Protein AF-A0A7S1M2R0-F1 (afdb_monomer_lite)

Sequence (124 aa):
MATLTALDTPEKWLIRDTDQVRSFFGSLGRSLISLFMAITGGESWTAYYQALDHLPAVYKPLFLLYMAFALFAVINIVTGIFVESALESNRDDKLVVAHDALDAKKSYLSEMRSIFIELDQDNT

Structure (mmCIF, N/CA/C/O backbone):
data_AF-A0A7S1M2R0-F1
#
_entry.id   AF-A0A7S1M2R0-F1
#
loop_
_atom_site.group_PDB
_atom_site.id
_atom_site.type_symbol
_atom_site.label_atom_id
_atom_site.label_alt_id
_atom_site.label_comp_id
_atom_site.label_asym_id
_atom_site.label_entity_id
_atom_site.label_seq_id
_atom_site.pdbx_PDB_ins_code
_atom_site.Cartn_x
_atom_site.Cartn_y
_atom_site.Cartn_z
_atom_site.occupancy
_atom_site.B_iso_or_equiv
_atom_site.auth_seq_id
_atom_site.auth_comp_id
_atom_site.auth_asym_id
_atom_site.auth_atom_id
_atom_site.pdbx_PDB_model_num
ATOM 1 N N . MET A 1 1 ? 17.329 -17.275 -11.257 1.00 47.06 1 MET A N 1
ATOM 2 C CA . MET A 1 1 ? 17.595 -17.970 -12.538 1.00 47.06 1 MET A CA 1
ATOM 3 C C . MET A 1 1 ? 16.830 -17.394 -13.731 1.00 47.06 1 MET A C 1
ATOM 5 O O . MET A 1 1 ? 17.389 -17.435 -14.808 1.00 47.06 1 MET A O 1
ATOM 9 N N . ALA A 1 2 ? 15.628 -16.814 -13.588 1.00 48.81 2 ALA A N 1
ATOM 10 C CA . ALA A 1 2 ? 14.911 -16.200 -14.724 1.00 48.81 2 ALA A CA 1
ATOM 11 C C . ALA A 1 2 ? 15.344 -14.753 -15.064 1.00 48.81 2 ALA A C 1
ATOM 13 O O . ALA A 1 2 ? 15.112 -14.284 -16.172 1.00 48.81 2 ALA A O 1
ATOM 14 N N . THR A 1 3 ? 15.977 -14.046 -14.121 1.00 52.03 3 THR A N 1
ATOM 15 C CA . THR A 1 3 ? 16.343 -12.625 -14.257 1.00 52.03 3 THR A CA 1
ATOM 16 C C . THR A 1 3 ? 17.600 -12.372 -15.078 1.00 52.03 3 THR A C 1
ATOM 18 O O . THR A 1 3 ? 17.688 -11.352 -15.750 1.00 52.03 3 THR A O 1
ATOM 21 N N . LEU A 1 4 ? 18.560 -13.297 -15.043 1.00 53.41 4 LEU A N 1
ATOM 22 C CA . LEU A 1 4 ? 19.845 -13.126 -15.721 1.00 53.41 4 LEU A CA 1
ATOM 23 C C . LEU A 1 4 ? 19.705 -13.329 -17.234 1.00 53.41 4 LEU A C 1
ATOM 25 O O . LEU A 1 4 ? 20.256 -12.575 -18.013 1.00 53.41 4 LEU A O 1
ATOM 29 N N . THR A 1 5 ? 18.861 -14.252 -17.692 1.00 58.88 5 THR A N 1
ATOM 30 C CA . THR A 1 5 ? 18.851 -14.655 -19.108 1.00 58.88 5 THR A CA 1
ATOM 31 C C . THR A 1 5 ? 18.199 -13.633 -20.054 1.00 58.88 5 THR A C 1
ATOM 33 O O . THR A 1 5 ? 18.566 -13.548 -21.230 1.00 58.88 5 THR A O 1
ATOM 36 N N . ALA A 1 6 ? 17.233 -12.843 -19.572 1.00 59.09 6 ALA A N 1
ATOM 37 C CA . ALA A 1 6 ? 16.453 -11.946 -20.430 1.00 59.09 6 ALA A CA 1
ATOM 38 C C . ALA A 1 6 ? 17.218 -10.672 -20.828 1.00 59.09 6 ALA A C 1
ATOM 40 O O . ALA A 1 6 ? 17.117 -10.241 -21.975 1.00 59.09 6 ALA A O 1
ATOM 41 N N . LEU A 1 7 ? 18.033 -10.118 -19.923 1.00 61.31 7 LEU A N 1
ATOM 42 C CA . LEU A 1 7 ? 18.740 -8.843 -20.105 1.00 61.31 7 LEU A CA 1
ATOM 43 C C . LEU A 1 7 ? 20.232 -8.916 -19.702 1.00 61.31 7 LEU A C 1
ATOM 45 O O . LEU A 1 7 ? 20.818 -7.924 -19.288 1.00 61.31 7 LEU A O 1
ATOM 49 N N . ASP A 1 8 ? 20.870 -10.083 -19.827 1.00 68.62 8 ASP A N 1
ATOM 50 C CA . ASP A 1 8 ? 22.272 -10.297 -19.399 1.00 68.62 8 ASP A CA 1
ATOM 51 C C . ASP A 1 8 ? 23.313 -9.473 -20.175 1.00 68.62 8 ASP A C 1
ATOM 53 O O . ASP A 1 8 ? 24.442 -9.279 -19.735 1.00 68.62 8 ASP A O 1
ATOM 57 N N . THR A 1 9 ? 22.958 -9.017 -21.376 1.00 68.75 9 THR A N 1
ATOM 58 C CA . THR A 1 9 ? 23.881 -8.328 -22.285 1.00 68.75 9 THR A CA 1
ATOM 59 C C . THR A 1 9 ? 23.577 -6.831 -22.298 1.00 68.75 9 THR A C 1
ATOM 61 O O . THR A 1 9 ? 22.411 -6.461 -22.458 1.00 68.75 9 THR A O 1
ATOM 64 N N . PRO A 1 10 ? 24.593 -5.952 -22.171 1.00 64.88 10 PRO A N 1
ATOM 65 C CA . PRO A 1 10 ? 24.409 -4.498 -22.182 1.00 64.88 10 PRO A CA 1
ATOM 66 C C . PRO A 1 10 ? 23.619 -3.988 -23.394 1.00 64.88 10 PRO A C 1
ATOM 68 O O . PRO A 1 10 ? 22.861 -3.034 -23.275 1.00 64.88 10 PRO A O 1
ATOM 71 N N . GLU A 1 11 ? 23.745 -4.659 -24.540 1.00 66.38 11 GLU A N 1
ATOM 72 C CA . GLU A 1 11 ? 23.052 -4.319 -25.786 1.00 66.38 11 GLU A CA 1
ATOM 73 C C . GLU A 1 11 ? 21.527 -4.457 -25.691 1.00 66.38 11 GLU A C 1
ATOM 75 O O . GLU A 1 11 ? 20.799 -3.647 -26.261 1.00 66.38 11 GLU A O 1
ATOM 80 N N . LYS A 1 12 ? 21.022 -5.422 -24.910 1.00 67.56 12 LYS A N 1
ATOM 81 C CA . LYS A 1 12 ? 19.574 -5.631 -24.747 1.00 67.56 12 LYS A CA 1
ATOM 82 C C . LYS A 1 12 ? 18.894 -4.512 -23.958 1.00 67.56 12 LYS A C 1
ATOM 84 O O . LYS A 1 12 ? 17.706 -4.288 -24.147 1.00 67.56 12 LYS A O 1
ATOM 89 N N . TRP A 1 13 ? 19.647 -3.787 -23.127 1.00 66.06 13 TRP A N 1
ATOM 90 C CA . TRP A 1 13 ? 19.179 -2.600 -22.395 1.00 66.06 13 TRP A CA 1
ATOM 91 C C . TRP A 1 13 ? 19.161 -1.319 -23.237 1.00 66.06 13 TRP A C 1
ATOM 93 O O . TRP A 1 13 ? 18.742 -0.269 -22.746 1.00 66.06 13 TRP A O 1
ATOM 103 N N . LEU A 1 14 ? 19.699 -1.370 -24.459 1.00 66.81 14 LEU A N 1
ATOM 104 C CA . LEU A 1 14 ? 19.800 -0.227 -25.371 1.00 66.81 14 LEU A CA 1
ATOM 105 C C . LEU A 1 14 ? 18.732 -0.267 -26.475 1.00 66.81 14 LEU A C 1
ATOM 107 O O . LEU A 1 14 ? 18.697 0.613 -27.332 1.00 66.81 14 LEU A O 1
ATOM 111 N N . ILE A 1 15 ? 17.860 -1.278 -26.460 1.00 69.44 15 ILE A N 1
ATOM 112 C CA . ILE A 1 15 ? 16.727 -1.394 -27.378 1.00 69.44 15 ILE A CA 1
ATOM 113 C C . ILE A 1 15 ? 15.620 -0.457 -26.878 1.00 69.44 15 ILE A C 1
ATOM 115 O O . ILE A 1 15 ? 15.268 -0.521 -25.697 1.00 69.44 15 ILE A O 1
ATOM 119 N N . ARG A 1 16 ? 15.044 0.365 -27.776 1.00 67.56 16 ARG A N 1
ATOM 120 C CA . ARG A 1 16 ? 13.967 1.340 -27.467 1.00 67.56 16 ARG A CA 1
ATOM 121 C C . ARG A 1 16 ? 12.814 0.729 -26.664 1.00 67.56 16 ARG A C 1
ATOM 123 O O . ARG A 1 16 ? 12.230 1.380 -25.807 1.00 67.56 16 ARG A O 1
ATOM 130 N N . ASP A 1 17 ? 12.533 -0.545 -26.902 1.00 71.25 17 ASP A N 1
ATOM 131 C CA . ASP A 1 17 ? 11.470 -1.303 -26.243 1.00 71.25 17 ASP A CA 1
ATOM 132 C C . ASP A 1 17 ? 11.696 -1.469 -24.722 1.00 71.25 17 ASP A C 1
ATOM 134 O O . ASP A 1 17 ? 10.750 -1.610 -23.950 1.00 71.25 17 ASP A O 1
ATOM 138 N N . THR A 1 18 ? 12.944 -1.376 -24.247 1.00 77.38 18 THR A N 1
ATOM 139 C CA . THR A 1 18 ? 13.305 -1.517 -22.821 1.00 77.38 18 THR A CA 1
ATOM 140 C C . THR A 1 18 ? 13.504 -0.188 -22.086 1.00 77.38 18 THR A C 1
ATOM 142 O O . THR A 1 18 ? 13.769 -0.191 -20.879 1.00 77.38 18 THR A O 1
ATOM 145 N N . ASP A 1 19 ? 13.330 0.952 -22.764 1.00 85.31 19 ASP A N 1
ATOM 146 C CA . ASP A 1 19 ? 13.586 2.281 -22.188 1.00 85.31 19 ASP A CA 1
ATOM 147 C C . ASP A 1 19 ? 12.741 2.538 -20.931 1.00 85.31 19 ASP A C 1
ATOM 149 O O . ASP A 1 19 ? 13.240 3.054 -19.927 1.00 85.31 19 ASP A O 1
ATOM 153 N N . GLN A 1 20 ? 11.477 2.106 -20.937 1.00 89.25 20 GLN A N 1
ATOM 154 C CA . GLN A 1 20 ? 10.590 2.240 -19.778 1.00 89.25 20 GLN A CA 1
ATOM 155 C C . GLN A 1 20 ? 11.023 1.347 -18.610 1.00 89.25 20 GLN A C 1
ATOM 157 O O . GLN A 1 20 ? 11.066 1.808 -17.468 1.00 89.25 20 GLN A O 1
ATOM 162 N N . VAL A 1 21 ? 11.423 0.098 -18.883 1.00 90.94 21 VAL A N 1
ATOM 163 C CA . VAL A 1 21 ? 11.967 -0.808 -17.855 1.00 90.94 21 VAL A CA 1
ATOM 164 C C . VAL A 1 21 ? 13.194 -0.182 -17.211 1.00 90.94 21 VAL A C 1
ATOM 166 O O . VAL A 1 21 ? 13.331 -0.196 -15.993 1.00 90.94 21 VAL A O 1
ATOM 169 N N . ARG A 1 22 ? 14.081 0.417 -18.005 1.00 88.62 22 ARG A N 1
ATOM 170 C CA . ARG A 1 22 ? 15.282 1.079 -17.494 1.00 88.62 22 ARG A CA 1
ATOM 171 C C . ARG A 1 22 ? 14.959 2.353 -16.710 1.00 88.62 22 ARG A C 1
ATOM 173 O O . ARG A 1 22 ? 15.615 2.633 -15.702 1.00 88.62 22 ARG A O 1
ATOM 180 N N . SER A 1 23 ? 13.962 3.116 -17.149 1.00 91.12 23 SER A N 1
ATOM 181 C CA . SER A 1 23 ? 13.505 4.318 -16.450 1.00 91.12 23 SER A CA 1
ATOM 182 C C . SER A 1 23 ? 13.008 3.979 -15.044 1.00 91.12 23 SER A C 1
ATOM 184 O O . SER A 1 23 ? 13.507 4.543 -14.069 1.00 91.12 23 SER A O 1
ATOM 186 N N . PHE A 1 24 ? 12.118 2.990 -14.935 1.00 93.56 24 PHE A N 1
ATOM 187 C CA . PHE A 1 24 ? 11.450 2.643 -13.680 1.00 93.56 24 PHE A CA 1
ATOM 188 C C . PHE A 1 24 ? 12.224 1.639 -12.813 1.00 93.56 24 PHE A C 1
ATOM 190 O O . PHE A 1 24 ? 12.213 1.748 -11.588 1.00 93.56 24 PHE A O 1
ATOM 197 N N . PHE A 1 25 ? 12.930 0.689 -13.430 1.00 92.62 25 PHE A N 1
ATOM 198 C CA . PHE A 1 25 ? 13.545 -0.468 -12.763 1.00 92.62 25 PHE A CA 1
ATOM 199 C C . PHE A 1 25 ? 15.046 -0.645 -13.056 1.00 92.62 25 PHE A C 1
ATOM 201 O O . PHE A 1 25 ? 15.641 -1.653 -12.676 1.00 92.62 25 PHE A O 1
ATOM 208 N N . GLY A 1 26 ? 15.693 0.321 -13.719 1.00 89.81 26 GLY A N 1
ATOM 209 C CA . GLY A 1 26 ? 17.103 0.220 -14.127 1.00 89.81 26 GLY A CA 1
ATOM 210 C C . GLY A 1 26 ? 18.124 0.261 -12.983 1.00 89.81 26 GLY A C 1
ATOM 211 O O . GLY A 1 26 ? 19.310 0.041 -13.211 1.00 89.81 26 GLY A O 1
ATOM 212 N N . SER A 1 27 ? 17.694 0.553 -11.754 1.00 91.00 27 SER A N 1
ATOM 213 C CA . SER A 1 27 ? 18.513 0.426 -10.547 1.00 91.00 27 SER A CA 1
ATOM 214 C C . SER A 1 27 ? 17.639 0.055 -9.354 1.00 91.00 27 SER A C 1
ATOM 216 O O . SER A 1 27 ? 16.444 0.342 -9.348 1.00 91.00 27 SER A O 1
ATOM 218 N N . LEU A 1 28 ? 18.237 -0.531 -8.313 1.00 92.19 28 LEU A N 1
ATOM 219 C CA . LEU A 1 28 ? 17.503 -0.922 -7.105 1.00 92.19 28 LEU A CA 1
ATOM 220 C C . LEU A 1 28 ? 16.737 0.258 -6.484 1.00 92.19 28 LEU A C 1
ATOM 222 O O . LEU A 1 28 ? 15.566 0.120 -6.150 1.00 92.19 28 LEU A O 1
ATOM 226 N N . GLY A 1 29 ? 17.378 1.426 -6.378 1.00 94.62 29 GLY A N 1
ATOM 227 C CA . GLY A 1 29 ? 16.741 2.626 -5.834 1.00 94.62 29 GLY A CA 1
ATOM 228 C C . GLY A 1 29 ? 15.548 3.090 -6.670 1.00 94.62 29 GLY A C 1
ATOM 229 O O . GLY A 1 29 ? 14.500 3.398 -6.115 1.00 94.62 29 GLY A O 1
ATOM 230 N N . ARG A 1 30 ? 15.667 3.070 -8.005 1.00 94.31 30 ARG A N 1
ATOM 231 C CA . ARG A 1 30 ? 14.546 3.408 -8.896 1.00 94.31 30 ARG A CA 1
ATOM 232 C C . ARG A 1 30 ? 13.408 2.407 -8.768 1.00 94.31 30 ARG A C 1
ATOM 234 O O . ARG A 1 30 ? 12.266 2.829 -8.647 1.00 94.31 30 ARG A O 1
ATOM 241 N N . SER A 1 31 ? 13.717 1.113 -8.695 1.00 94.94 31 SER A N 1
ATOM 242 C CA . SER A 1 31 ? 12.710 0.072 -8.484 1.00 94.94 31 SER A CA 1
ATOM 243 C C . SER A 1 31 ? 11.941 0.291 -7.183 1.00 94.94 31 SER A C 1
ATOM 245 O O . SER A 1 31 ? 10.717 0.228 -7.188 1.00 94.94 31 SER A O 1
ATOM 247 N N . LEU A 1 32 ? 12.633 0.597 -6.080 1.00 96.12 32 LEU A N 1
ATOM 248 C CA . LEU A 1 32 ? 11.989 0.872 -4.791 1.00 96.12 32 LEU A CA 1
ATOM 249 C C . LEU A 1 32 ? 11.056 2.089 -4.860 1.00 96.12 32 LEU A C 1
ATOM 251 O O . LEU A 1 32 ? 9.928 2.012 -4.378 1.00 96.12 32 LEU A O 1
ATOM 255 N N . ILE A 1 33 ? 11.497 3.182 -5.490 1.00 96.44 33 ILE A N 1
ATOM 256 C CA . ILE A 1 33 ? 10.675 4.389 -5.664 1.00 96.44 33 ILE A CA 1
ATOM 257 C C . ILE A 1 33 ? 9.467 4.081 -6.561 1.00 96.44 33 ILE A C 1
ATOM 259 O O . ILE A 1 33 ? 8.352 4.430 -6.194 1.00 96.44 33 ILE A O 1
ATOM 263 N N . SER A 1 34 ? 9.648 3.389 -7.688 1.00 96.12 34 SER A N 1
ATOM 264 C CA . SER A 1 34 ? 8.553 3.028 -8.604 1.00 96.12 34 SER A CA 1
ATOM 265 C C . SER A 1 34 ? 7.500 2.150 -7.925 1.00 96.12 34 SER A C 1
ATOM 267 O O . SER A 1 34 ? 6.306 2.406 -8.045 1.00 96.12 34 SER A O 1
ATOM 269 N N . LEU A 1 35 ? 7.929 1.151 -7.148 1.00 95.69 35 LEU A N 1
ATOM 270 C CA . LEU A 1 35 ? 7.026 0.295 -6.376 1.00 95.69 35 LEU A CA 1
ATOM 271 C C . LEU A 1 35 ? 6.270 1.084 -5.293 1.00 95.69 35 LEU A C 1
ATOM 273 O O . LEU A 1 35 ? 5.070 0.887 -5.110 1.00 95.69 35 LEU A O 1
ATOM 277 N N . PHE A 1 36 ? 6.942 2.025 -4.624 1.00 95.38 36 PHE A N 1
ATOM 278 C CA . PHE A 1 36 ? 6.302 2.925 -3.665 1.00 95.38 36 PHE A CA 1
ATOM 279 C C . PHE A 1 36 ? 5.284 3.863 -4.337 1.00 95.38 36 PHE A C 1
ATOM 281 O O . PHE A 1 36 ? 4.164 4.018 -3.843 1.00 95.38 36 PHE A O 1
ATOM 288 N N . MET A 1 37 ? 5.635 4.455 -5.483 1.00 95.81 37 MET A N 1
ATOM 289 C CA . MET A 1 37 ? 4.745 5.320 -6.269 1.00 95.81 37 MET A CA 1
ATOM 290 C C . MET A 1 37 ? 3.517 4.562 -6.776 1.00 95.81 37 MET A C 1
ATOM 292 O O . MET A 1 37 ? 2.419 5.117 -6.758 1.00 95.81 37 MET A O 1
ATOM 296 N N . ALA A 1 38 ? 3.678 3.289 -7.151 1.00 95.50 38 ALA A N 1
ATOM 297 C CA . ALA A 1 38 ? 2.585 2.436 -7.610 1.00 95.50 38 ALA A CA 1
ATOM 298 C C . ALA A 1 38 ? 1.482 2.251 -6.553 1.00 95.50 38 ALA A C 1
ATOM 300 O O . ALA A 1 38 ? 0.307 2.195 -6.908 1.00 95.50 38 ALA A O 1
ATOM 301 N N . ILE A 1 39 ? 1.846 2.174 -5.267 1.00 93.94 39 ILE A N 1
ATOM 302 C CA . ILE A 1 39 ? 0.890 2.000 -4.159 1.00 93.94 39 ILE A CA 1
ATOM 303 C C . ILE A 1 39 ? 0.335 3.342 -3.683 1.00 93.94 39 ILE A C 1
ATOM 305 O O . ILE A 1 39 ? -0.850 3.452 -3.381 1.00 93.94 39 ILE A O 1
ATOM 309 N N . THR A 1 40 ? 1.187 4.364 -3.600 1.00 93.50 40 THR A N 1
ATOM 310 C CA . THR A 1 40 ? 0.805 5.684 -3.072 1.00 93.50 40 THR A CA 1
ATOM 311 C C . THR A 1 40 ? 0.052 6.557 -4.076 1.00 93.50 40 THR A C 1
ATOM 313 O O . THR A 1 40 ? -0.462 7.607 -3.699 1.00 93.50 40 THR A O 1
ATOM 316 N N . GLY A 1 41 ? -0.050 6.126 -5.338 1.00 87.69 41 GLY A N 1
ATOM 317 C CA . GLY A 1 41 ? -0.761 6.851 -6.391 1.00 87.69 41 GLY A CA 1
ATOM 318 C C . GLY A 1 41 ? 0.043 8.002 -7.000 1.00 87.69 41 GLY A C 1
ATOM 319 O O . GLY A 1 41 ? -0.551 8.933 -7.535 1.00 87.69 41 GLY A O 1
ATOM 320 N N . GLY A 1 42 ? 1.378 7.955 -6.916 1.00 92.19 42 GLY A N 1
ATOM 321 C CA . GLY A 1 42 ? 2.251 8.968 -7.522 1.00 92.19 42 GLY A CA 1
ATOM 322 C C . GLY A 1 42 ? 2.197 8.959 -9.054 1.00 92.19 42 GLY A C 1
ATOM 323 O O . GLY A 1 42 ? 2.097 10.009 -9.682 1.00 92.19 42 GLY A O 1
ATOM 324 N N . GLU A 1 43 ? 2.199 7.769 -9.652 1.00 91.62 43 GLU A N 1
ATOM 325 C CA . GLU A 1 43 ? 1.988 7.542 -11.085 1.00 91.62 43 GLU A CA 1
ATOM 326 C C . GLU A 1 43 ? 1.025 6.362 -11.260 1.00 91.62 43 GLU A C 1
ATOM 328 O O . GLU A 1 43 ? 0.851 5.549 -10.347 1.00 91.62 43 GLU A O 1
ATOM 333 N N . SER A 1 44 ? 0.407 6.236 -12.437 1.00 93.50 44 SER A N 1
ATOM 334 C CA . SER A 1 44 ? -0.459 5.091 -12.711 1.00 93.50 44 SER A CA 1
ATOM 335 C C . SER A 1 44 ? 0.328 3.786 -12.608 1.00 93.50 44 SER A C 1
ATOM 337 O O . SER A 1 44 ? 1.267 3.554 -13.370 1.00 93.50 44 SER A O 1
ATOM 339 N N . TRP A 1 45 ? -0.115 2.878 -11.735 1.00 94.38 45 TRP A N 1
ATOM 340 C CA . TRP A 1 45 ? 0.467 1.539 -11.611 1.00 94.38 45 TRP A CA 1
ATOM 341 C C . TRP A 1 45 ? 0.467 0.768 -12.942 1.00 94.38 45 TRP A C 1
ATOM 343 O O . TRP A 1 45 ? 1.306 -0.110 -13.155 1.00 94.38 45 TRP A O 1
ATOM 353 N N . THR A 1 46 ? -0.440 1.117 -13.863 1.00 94.88 46 THR A N 1
ATOM 354 C CA . THR A 1 46 ? -0.499 0.538 -15.209 1.00 94.88 46 THR A CA 1
ATOM 355 C C . THR A 1 46 ? 0.731 0.877 -16.045 1.00 94.88 46 THR A C 1
ATOM 357 O O . THR A 1 46 ? 1.127 0.050 -16.858 1.00 94.88 46 THR A O 1
ATOM 360 N N . ALA A 1 47 ? 1.354 2.044 -15.844 1.00 94.19 47 ALA A N 1
ATOM 361 C CA . ALA A 1 47 ? 2.571 2.437 -16.555 1.00 94.19 47 ALA A CA 1
ATOM 362 C C . ALA A 1 47 ? 3.736 1.512 -16.178 1.00 94.19 47 ALA A C 1
ATOM 364 O O . ALA A 1 47 ? 4.426 0.983 -17.048 1.00 94.19 47 ALA A O 1
ATOM 365 N N . TYR A 1 48 ? 3.885 1.217 -14.883 1.00 94.75 48 TYR A N 1
ATOM 366 C CA . TYR A 1 48 ? 4.859 0.236 -14.402 1.00 94.75 48 TYR A CA 1
ATOM 367 C C . TYR A 1 48 ? 4.551 -1.170 -14.912 1.00 94.75 48 TYR A C 1
ATOM 369 O O . TYR A 1 48 ? 5.461 -1.876 -15.329 1.00 94.75 48 TYR A O 1
ATOM 377 N N . TYR A 1 49 ? 3.277 -1.570 -14.919 1.00 95.19 49 TYR A N 1
ATOM 378 C CA . TYR A 1 49 ? 2.856 -2.881 -15.413 1.00 95.19 49 TYR A CA 1
ATOM 379 C C . TYR A 1 49 ? 3.133 -3.071 -16.914 1.00 95.19 49 TYR A C 1
ATOM 381 O O . TYR A 1 49 ? 3.621 -4.128 -17.312 1.00 95.19 49 TYR A O 1
ATOM 389 N N . GLN A 1 50 ? 2.849 -2.053 -17.732 1.00 93.69 50 GLN A N 1
ATOM 390 C CA . GLN A 1 50 ? 3.102 -2.048 -19.179 1.00 93.69 50 GLN A CA 1
ATOM 391 C C . GLN A 1 50 ? 4.595 -2.001 -19.501 1.00 93.69 50 GLN A C 1
ATOM 393 O O . GLN A 1 50 ? 5.036 -2.654 -20.443 1.00 93.69 50 GLN A O 1
ATOM 398 N N . ALA A 1 51 ? 5.402 -1.313 -18.687 1.00 92.44 51 ALA A N 1
ATOM 399 C CA . ALA A 1 51 ? 6.850 -1.332 -18.859 1.00 92.44 51 ALA A CA 1
ATOM 400 C C . ALA A 1 51 ? 7.403 -2.771 -18.831 1.00 92.44 51 ALA A C 1
ATOM 402 O O . ALA A 1 51 ? 8.348 -3.078 -19.549 1.00 92.44 51 ALA A O 1
ATOM 403 N N . LEU A 1 52 ? 6.785 -3.682 -18.069 1.00 91.94 52 LEU A N 1
ATOM 404 C CA . LEU A 1 52 ? 7.194 -5.089 -17.974 1.00 91.94 52 LEU A CA 1
ATOM 405 C C . LEU A 1 52 ?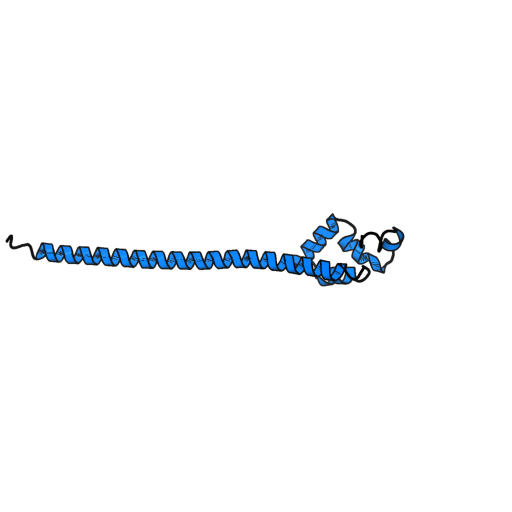 6.819 -5.942 -19.206 1.00 91.94 52 LEU A C 1
ATOM 407 O O . LEU A 1 52 ? 7.142 -7.128 -19.210 1.00 91.94 52 LEU A O 1
ATOM 411 N N . ASP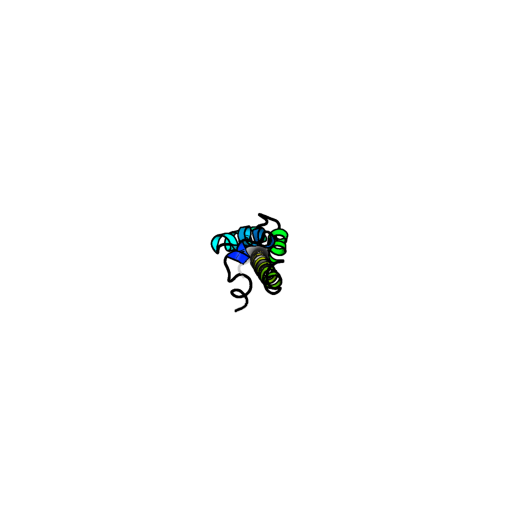 A 1 53 ? 6.160 -5.396 -20.236 1.00 89.25 53 ASP A N 1
ATOM 412 C CA . ASP A 1 53 ? 5.731 -6.133 -21.443 1.00 89.25 53 ASP A CA 1
ATOM 413 C C . ASP A 1 53 ? 6.885 -6.850 -22.158 1.00 89.25 53 ASP A C 1
ATOM 415 O O . ASP A 1 53 ? 6.701 -7.945 -22.688 1.00 89.25 53 ASP A O 1
ATOM 419 N N . HIS A 1 54 ? 8.081 -6.262 -22.123 1.00 83.19 54 HIS A N 1
ATOM 420 C CA . HIS A 1 54 ? 9.282 -6.787 -22.780 1.00 83.19 54 HIS A CA 1
ATOM 421 C C . HIS A 1 54 ? 10.096 -7.743 -21.896 1.00 83.19 54 HIS A C 1
ATOM 423 O O . HIS A 1 54 ? 11.147 -8.238 -22.307 1.00 83.19 54 HIS A O 1
ATOM 429 N N . LEU A 1 55 ? 9.631 -8.006 -20.672 1.00 85.75 55 LEU A N 1
ATOM 430 C CA . LEU A 1 55 ? 10.235 -8.974 -19.765 1.00 85.75 55 LEU A CA 1
ATOM 431 C C . LEU A 1 55 ? 9.522 -10.331 -19.849 1.00 85.75 55 LEU A C 1
ATOM 433 O O . LEU A 1 55 ? 8.381 -10.423 -20.302 1.00 85.75 55 LEU A O 1
ATOM 437 N N . PRO A 1 56 ? 10.162 -11.413 -19.369 1.00 88.19 56 PRO A N 1
ATOM 438 C CA . PRO A 1 56 ? 9.503 -12.703 -19.221 1.00 88.19 56 PRO A CA 1
ATOM 439 C C . PRO A 1 56 ? 8.147 -12.599 -18.505 1.00 88.19 56 PRO A C 1
ATOM 441 O O . PRO A 1 56 ? 7.978 -11.842 -17.550 1.00 88.19 56 PRO A O 1
ATOM 444 N N . ALA A 1 57 ? 7.184 -13.432 -18.898 1.00 88.06 57 ALA A N 1
ATOM 445 C CA . ALA A 1 57 ? 5.804 -13.347 -18.410 1.00 88.06 57 ALA A CA 1
ATOM 446 C C . ALA A 1 57 ? 5.639 -13.462 -16.878 1.00 88.06 57 ALA A C 1
ATOM 448 O O . ALA A 1 57 ? 4.583 -13.123 -16.360 1.00 88.06 57 ALA A O 1
ATOM 449 N N . VAL A 1 58 ? 6.666 -13.908 -16.143 1.00 90.50 58 VAL A N 1
ATOM 450 C CA . VAL A 1 58 ? 6.675 -14.023 -14.673 1.00 90.50 58 VAL A CA 1
ATOM 451 C C . VAL A 1 58 ? 6.674 -12.672 -13.943 1.00 90.50 58 VAL A C 1
ATOM 453 O O . VAL A 1 58 ? 6.217 -12.592 -12.804 1.00 90.50 58 VAL A O 1
ATOM 456 N N . TYR A 1 59 ? 7.153 -11.594 -14.569 1.00 90.81 59 TYR A N 1
ATOM 457 C CA . TYR A 1 59 ? 7.319 -10.305 -13.884 1.00 90.81 59 TYR A CA 1
ATOM 458 C C . TYR A 1 59 ? 5.999 -9.576 -13.635 1.00 90.81 59 TYR A C 1
ATOM 460 O O . TYR A 1 59 ? 5.810 -8.992 -12.571 1.00 90.81 59 TYR A O 1
ATOM 468 N N . LYS A 1 60 ? 5.059 -9.660 -14.578 1.00 93.88 60 LYS A N 1
ATOM 469 C CA . LYS A 1 60 ? 3.708 -9.101 -14.440 1.00 93.88 60 LYS A CA 1
ATOM 470 C C . LYS A 1 60 ? 2.928 -9.676 -13.248 1.00 93.88 60 LYS A C 1
ATOM 472 O O . LYS A 1 60 ? 2.493 -8.887 -12.410 1.00 93.88 60 LYS A O 1
ATOM 477 N N . PRO A 1 61 ? 2.761 -11.006 -13.102 1.00 96.31 61 PRO A N 1
ATOM 478 C CA . PRO A 1 61 ? 2.075 -11.569 -11.945 1.00 96.31 61 PRO A CA 1
ATOM 479 C C . PRO A 1 61 ? 2.843 -11.321 -10.643 1.00 96.31 61 PRO A C 1
ATOM 481 O O . PRO A 1 61 ? 2.209 -11.102 -9.617 1.00 96.31 61 PRO A O 1
ATOM 484 N N . LEU A 1 62 ? 4.181 -11.279 -10.666 1.00 95.69 62 LEU A N 1
ATOM 485 C CA . LEU A 1 62 ? 4.975 -10.927 -9.485 1.00 95.69 62 LEU A CA 1
ATOM 486 C C . LEU A 1 62 ? 4.707 -9.485 -9.018 1.00 95.69 62 LEU A C 1
ATOM 488 O O . LEU A 1 62 ? 4.520 -9.251 -7.825 1.00 95.69 62 LEU A O 1
ATOM 492 N N . PHE A 1 63 ? 4.643 -8.531 -9.949 1.00 95.88 63 PHE A N 1
ATOM 493 C CA . PHE A 1 63 ? 4.292 -7.140 -9.655 1.00 95.88 63 PHE A CA 1
ATOM 494 C C . PHE A 1 63 ? 2.866 -7.018 -9.097 1.00 95.88 63 PHE A C 1
ATOM 496 O O . PHE A 1 63 ? 2.647 -6.328 -8.103 1.00 95.88 63 PHE A O 1
ATOM 503 N N . LEU A 1 64 ? 1.897 -7.733 -9.680 1.00 96.50 64 LEU A N 1
ATOM 504 C CA . LEU A 1 64 ? 0.522 -7.750 -9.170 1.00 96.50 64 LEU A CA 1
ATOM 505 C C . LEU A 1 64 ? 0.422 -8.387 -7.778 1.00 96.50 64 LEU A C 1
ATOM 507 O O . LEU A 1 64 ? -0.325 -7.891 -6.939 1.00 96.50 64 LEU A O 1
ATOM 511 N N . LEU A 1 65 ? 1.190 -9.447 -7.508 1.00 97.25 65 LEU A N 1
ATOM 512 C CA . LEU A 1 65 ? 1.252 -10.070 -6.185 1.00 97.25 65 LEU A CA 1
ATOM 513 C C . LEU A 1 65 ? 1.800 -9.094 -5.138 1.00 97.25 65 LEU A C 1
ATOM 515 O O . LEU A 1 65 ? 1.240 -8.997 -4.047 1.00 97.25 65 LEU A O 1
ATOM 519 N N . TYR A 1 66 ? 2.853 -8.346 -5.480 1.00 95.62 66 TYR A N 1
ATOM 520 C CA . TYR A 1 66 ? 3.372 -7.271 -4.634 1.00 95.62 66 TYR A CA 1
ATOM 521 C C . TYR A 1 66 ? 2.294 -6.219 -4.333 1.00 95.62 66 TYR A C 1
ATOM 523 O O . TYR A 1 66 ? 2.062 -5.903 -3.167 1.00 95.62 66 TYR A O 1
ATOM 531 N N . MET A 1 67 ? 1.601 -5.730 -5.368 1.00 95.75 67 MET A N 1
ATOM 532 C CA . MET A 1 67 ? 0.526 -4.743 -5.227 1.00 95.75 67 MET A CA 1
ATOM 533 C C . MET A 1 67 ? -0.602 -5.256 -4.327 1.00 95.75 67 MET A C 1
ATOM 535 O O . MET A 1 67 ? -1.007 -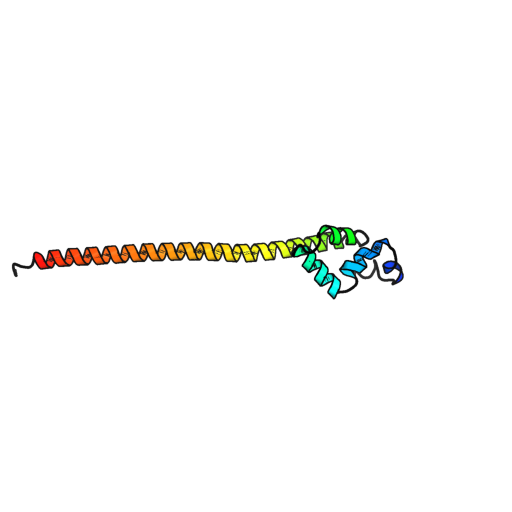4.565 -3.396 1.00 95.75 67 MET A O 1
ATOM 539 N N . ALA A 1 68 ? -1.082 -6.478 -4.567 1.00 96.12 68 ALA A N 1
ATOM 540 C CA . ALA A 1 68 ? -2.140 -7.091 -3.771 1.00 96.12 68 ALA A CA 1
ATOM 541 C C . ALA A 1 68 ? -1.721 -7.239 -2.304 1.00 96.12 68 ALA A C 1
ATOM 543 O O . ALA A 1 68 ? -2.460 -6.828 -1.412 1.00 96.12 68 ALA A O 1
ATOM 544 N N . PHE A 1 69 ? -0.521 -7.766 -2.047 1.00 96.44 69 PHE A N 1
ATOM 545 C CA . PHE A 1 69 ? -0.003 -7.916 -0.689 1.00 96.44 69 PHE A CA 1
ATOM 546 C C . PHE A 1 69 ? 0.104 -6.570 0.035 1.00 96.44 69 PHE A C 1
ATOM 548 O O . PHE A 1 69 ? -0.351 -6.453 1.170 1.00 96.44 69 PHE A O 1
ATOM 555 N N . ALA A 1 70 ? 0.656 -5.545 -0.619 1.00 95.06 70 ALA A N 1
ATOM 556 C CA . ALA A 1 70 ? 0.807 -4.228 -0.016 1.00 95.06 70 ALA A CA 1
ATOM 557 C C . ALA A 1 70 ? -0.545 -3.554 0.267 1.00 95.06 70 ALA A C 1
ATOM 559 O O . ALA A 1 70 ? -0.747 -3.025 1.360 1.00 95.06 70 ALA A O 1
ATOM 560 N N . LEU A 1 71 ? -1.491 -3.618 -0.675 1.00 94.25 71 LEU A N 1
ATOM 561 C CA . LEU A 1 71 ? -2.836 -3.069 -0.489 1.00 94.25 71 LEU A CA 1
ATOM 562 C C . LEU A 1 71 ? -3.592 -3.797 0.627 1.00 94.25 71 LEU A C 1
ATOM 564 O O . LEU A 1 71 ? -4.172 -3.142 1.490 1.00 94.25 71 LEU A O 1
ATOM 568 N N . PHE A 1 72 ? -3.541 -5.132 0.668 1.00 95.69 72 PHE A N 1
ATOM 569 C CA . PHE A 1 72 ? -4.148 -5.896 1.759 1.00 95.69 72 PHE A CA 1
ATOM 570 C C . PHE A 1 72 ? -3.485 -5.611 3.103 1.00 95.69 72 PHE A C 1
ATOM 572 O O . PHE A 1 72 ? -4.189 -5.505 4.101 1.00 95.69 72 PHE A O 1
ATOM 579 N N . ALA A 1 73 ? -2.163 -5.439 3.153 1.00 95.69 73 ALA A N 1
ATOM 580 C CA . ALA A 1 73 ? -1.474 -5.064 4.383 1.00 95.69 73 ALA A CA 1
ATOM 581 C C . ALA A 1 73 ? -1.960 -3.703 4.906 1.00 95.69 73 ALA A C 1
ATOM 583 O O . ALA A 1 73 ? -2.304 -3.594 6.081 1.00 95.69 73 ALA A O 1
ATOM 584 N N . VAL A 1 74 ? -2.057 -2.692 4.035 1.00 94.50 74 VAL A N 1
ATOM 585 C CA . VAL A 1 74 ? -2.576 -1.364 4.405 1.00 94.50 74 VAL A CA 1
ATOM 586 C C . VAL A 1 74 ? -4.026 -1.456 4.875 1.00 94.50 74 VAL A C 1
ATOM 588 O O . VAL A 1 74 ? -4.347 -0.940 5.944 1.00 94.50 74 VAL A O 1
ATOM 591 N N . ILE A 1 75 ? -4.890 -2.146 4.125 1.00 95.06 75 ILE A N 1
ATOM 592 C CA . ILE A 1 75 ? -6.298 -2.329 4.500 1.00 95.06 75 ILE A CA 1
ATOM 593 C C . ILE A 1 75 ? -6.400 -3.040 5.849 1.00 95.06 75 ILE A C 1
ATOM 595 O O . ILE A 1 75 ? -7.127 -2.568 6.710 1.00 95.06 75 ILE A O 1
ATOM 599 N N . ASN A 1 76 ? -5.638 -4.109 6.079 1.00 94.56 76 ASN A N 1
ATOM 600 C CA . ASN A 1 76 ? -5.666 -4.845 7.343 1.00 94.56 76 ASN A CA 1
ATOM 601 C C . ASN A 1 76 ? -5.225 -3.979 8.530 1.00 94.56 76 ASN A C 1
ATOM 603 O O . ASN A 1 76 ? -5.840 -4.063 9.591 1.00 94.56 76 ASN A O 1
ATOM 607 N N . ILE A 1 77 ? -4.203 -3.131 8.361 1.00 95.75 77 ILE A N 1
ATOM 608 C CA . ILE A 1 77 ? -3.775 -2.175 9.396 1.00 95.75 77 ILE A CA 1
ATOM 609 C C . ILE A 1 77 ? -4.906 -1.189 9.699 1.00 95.75 77 ILE A C 1
ATOM 611 O O . ILE A 1 77 ? -5.270 -0.994 10.857 1.00 95.75 77 ILE A O 1
ATOM 615 N N . VAL A 1 78 ? -5.491 -0.599 8.658 1.00 96.00 78 VAL A N 1
ATOM 616 C CA . VAL A 1 78 ? -6.574 0.379 8.789 1.00 96.00 78 VAL A CA 1
ATOM 617 C C . VAL A 1 78 ? -7.803 -0.260 9.441 1.00 96.00 78 VAL A C 1
ATOM 619 O O . VAL A 1 78 ? -8.322 0.269 10.420 1.00 96.00 78 VAL A O 1
ATOM 622 N N . THR A 1 79 ? -8.239 -1.425 8.963 1.00 95.06 79 THR A N 1
ATOM 623 C CA . THR A 1 79 ? -9.348 -2.189 9.546 1.00 95.06 79 THR A CA 1
ATOM 624 C C . THR A 1 79 ? -9.074 -2.547 11.002 1.00 95.06 79 THR A C 1
ATOM 626 O O . THR A 1 79 ? -9.978 -2.402 11.817 1.00 95.06 79 THR A O 1
ATOM 629 N N . GLY A 1 80 ? -7.851 -2.959 11.349 1.00 96.56 80 GLY A N 1
ATOM 630 C CA . GLY A 1 80 ? -7.462 -3.231 12.734 1.00 96.56 80 GLY A CA 1
ATOM 631 C C . GLY A 1 80 ? -7.693 -2.026 13.646 1.00 96.56 80 GLY A C 1
ATOM 632 O O . GLY A 1 80 ? -8.370 -2.159 14.662 1.00 96.56 80 GLY A O 1
ATOM 633 N N . ILE A 1 81 ? -7.233 -0.841 13.228 1.00 95.94 81 ILE A N 1
ATOM 634 C CA . ILE A 1 81 ? -7.437 0.415 13.969 1.00 95.94 81 ILE A CA 1
ATOM 635 C C . ILE A 1 81 ? -8.933 0.722 14.124 1.00 95.94 81 ILE A C 1
ATOM 637 O O . ILE A 1 81 ? -9.395 1.004 15.226 1.00 95.94 81 ILE A O 1
ATOM 641 N N . PHE A 1 82 ? -9.712 0.631 13.042 1.00 95.31 82 PHE A N 1
ATOM 642 C CA . PHE A 1 82 ? -11.152 0.907 13.095 1.00 95.31 82 PHE A CA 1
ATOM 643 C C . PHE A 1 82 ? -11.913 -0.062 14.007 1.00 95.31 82 PHE A C 1
ATOM 645 O O . PHE A 1 82 ? -12.805 0.361 14.743 1.00 95.31 82 PHE A O 1
ATOM 652 N N . VAL A 1 83 ? -11.574 -1.352 13.967 1.00 96.31 83 VAL A N 1
ATOM 653 C CA . VAL A 1 83 ? -12.188 -2.366 14.833 1.00 96.31 83 VAL A CA 1
ATOM 654 C C . VAL A 1 83 ? -11.842 -2.099 16.295 1.00 96.31 83 VAL A C 1
ATOM 656 O O . VAL A 1 83 ? -12.729 -2.170 17.143 1.00 96.31 83 VAL A O 1
ATOM 659 N N . GLU A 1 84 ? -10.591 -1.750 16.594 1.00 95.31 84 GLU A N 1
ATOM 660 C CA . GLU A 1 84 ? -10.164 -1.419 17.953 1.00 95.31 84 GLU A CA 1
ATOM 661 C C . GLU A 1 84 ? -10.901 -0.187 18.496 1.00 95.31 84 GLU A C 1
ATOM 663 O O . GLU A 1 84 ? -11.481 -0.261 19.579 1.00 95.31 84 GLU A O 1
ATOM 668 N N . SER A 1 85 ? -11.013 0.890 17.710 1.00 92.50 85 SER A N 1
ATOM 669 C CA . SER A 1 85 ? -11.793 2.076 18.099 1.00 92.50 85 SER A CA 1
ATOM 670 C C . SER A 1 85 ? -13.282 1.772 18.318 1.00 92.50 85 SER A C 1
ATOM 672 O O . SER A 1 85 ? -13.890 2.287 19.257 1.00 92.50 85 SER A O 1
ATOM 674 N N . ALA A 1 86 ? -13.886 0.920 17.484 1.00 92.38 86 ALA A N 1
ATOM 675 C CA . ALA A 1 86 ? -15.286 0.521 17.647 1.00 92.38 86 ALA A CA 1
ATOM 676 C C . ALA A 1 86 ? -15.509 -0.322 18.917 1.00 92.38 86 ALA A C 1
ATOM 678 O O . ALA A 1 86 ? -16.527 -0.167 19.599 1.00 92.38 86 ALA A O 1
ATOM 679 N N . LEU A 1 87 ? -14.563 -1.206 19.254 1.00 92.75 87 LEU A N 1
ATOM 680 C CA . LEU A 1 87 ? -14.607 -2.008 20.478 1.00 92.75 87 LEU A CA 1
ATOM 681 C C . LEU A 1 87 ? -14.397 -1.155 21.733 1.00 92.75 87 LEU A C 1
ATOM 683 O O . LEU A 1 87 ? -15.099 -1.369 22.723 1.00 92.75 87 LEU A O 1
ATOM 687 N N . GLU A 1 88 ? -13.471 -0.196 21.693 1.00 92.62 88 GLU A N 1
ATOM 688 C CA . GLU A 1 88 ? -13.220 0.735 22.798 1.00 92.62 88 GLU A CA 1
ATOM 689 C C . GLU A 1 88 ? -14.458 1.590 23.092 1.00 92.62 88 GLU A C 1
ATOM 691 O O . GLU A 1 88 ? -14.936 1.585 24.225 1.00 92.62 88 GLU A O 1
ATOM 696 N N . SER A 1 89 ? -15.072 2.186 22.063 1.00 87.62 89 SER A N 1
ATOM 697 C CA . SER A 1 89 ? -16.327 2.937 22.209 1.00 87.62 89 SER A CA 1
ATOM 698 C C . SER A 1 89 ? -17.441 2.089 22.832 1.00 87.62 89 SER A C 1
ATOM 700 O O . SER A 1 89 ? -18.134 2.549 23.735 1.00 87.62 89 SER A O 1
ATOM 702 N N . ASN A 1 90 ? -17.598 0.827 22.412 1.00 86.19 90 ASN A N 1
ATOM 703 C CA . ASN A 1 90 ? -18.615 -0.049 22.997 1.00 86.19 90 ASN A CA 1
ATOM 704 C C . ASN A 1 90 ? -18.323 -0.411 24.463 1.00 86.19 90 ASN A C 1
ATOM 706 O O . ASN A 1 90 ? -19.250 -0.641 25.246 1.00 86.19 90 ASN A O 1
ATOM 710 N N . ARG A 1 91 ? -17.042 -0.522 24.835 1.00 85.19 91 ARG A N 1
ATOM 711 C CA . ARG A 1 91 ? -16.635 -0.795 26.216 1.00 85.19 91 ARG A CA 1
ATOM 712 C C . ARG A 1 91 ? -16.946 0.398 27.109 1.00 85.19 91 ARG A C 1
ATOM 714 O O . ARG A 1 91 ? -17.494 0.193 28.192 1.00 85.19 91 ARG A O 1
ATOM 721 N N . ASP A 1 92 ? -16.632 1.601 26.651 1.00 83.81 92 ASP A N 1
ATOM 722 C CA . ASP A 1 92 ? -16.872 2.826 27.407 1.00 83.81 92 ASP A CA 1
ATOM 723 C C . ASP A 1 92 ? -18.374 3.047 27.629 1.00 83.81 92 ASP A C 1
ATOM 725 O O . ASP A 1 92 ? -18.792 3.270 28.766 1.00 83.81 92 ASP A O 1
ATOM 729 N N . ASP A 1 93 ? -19.205 2.812 26.607 1.00 83.69 93 ASP A N 1
ATOM 730 C CA . ASP A 1 93 ? -20.669 2.852 26.740 1.00 83.69 93 ASP A CA 1
ATOM 731 C C . ASP A 1 93 ? -21.182 1.877 27.817 1.00 83.69 93 ASP A C 1
ATOM 733 O O . ASP A 1 93 ? -22.028 2.221 28.647 1.00 83.69 93 ASP A O 1
ATOM 737 N N . LYS A 1 94 ? -20.650 0.648 27.856 1.00 84.50 94 LYS A N 1
ATOM 738 C CA . LYS A 1 94 ? -21.031 -0.353 28.869 1.00 84.50 94 LYS A CA 1
ATOM 739 C C . LYS A 1 94 ? -20.588 0.034 30.276 1.00 84.50 94 LYS A C 1
ATOM 741 O O . LYS A 1 94 ? -21.313 -0.254 31.229 1.00 84.50 94 LYS A O 1
ATOM 746 N N . LEU A 1 95 ? -19.411 0.644 30.419 1.00 84.00 95 LEU A N 1
ATOM 747 C CA . LEU A 1 95 ? -18.910 1.113 31.712 1.00 84.00 95 LEU A CA 1
ATOM 748 C C . LEU A 1 95 ? -19.769 2.255 32.255 1.00 84.00 95 LEU A C 1
ATOM 750 O O . LEU A 1 95 ? -20.101 2.231 33.440 1.00 84.00 95 LEU A O 1
ATOM 754 N N . VAL A 1 96 ? -20.186 3.191 31.398 1.00 85.19 96 VAL A N 1
ATOM 755 C CA . VAL A 1 96 ? -21.108 4.277 31.769 1.00 85.19 96 VAL A CA 1
ATOM 756 C C . VAL A 1 96 ? -22.444 3.709 32.251 1.00 85.19 96 VAL A C 1
ATOM 758 O O . VAL A 1 96 ? -22.864 4.003 33.367 1.00 85.19 96 VAL A O 1
ATOM 761 N N . VAL A 1 97 ? -23.063 2.799 31.491 1.00 89.00 97 VAL A N 1
ATOM 762 C CA . VAL A 1 97 ? -24.340 2.177 31.892 1.00 89.00 97 VAL A CA 1
ATOM 763 C C . VAL A 1 97 ? -24.214 1.402 33.211 1.00 89.00 97 VAL A C 1
ATOM 765 O O . VAL A 1 97 ? -25.107 1.454 34.058 1.00 89.00 97 VAL A O 1
ATOM 768 N N . ALA A 1 98 ? -23.108 0.679 33.416 1.00 89.44 98 ALA A N 1
ATOM 769 C CA . ALA A 1 98 ? -22.865 -0.040 34.665 1.00 89.44 98 ALA A CA 1
ATOM 770 C C . ALA A 1 98 ? -22.680 0.914 35.858 1.00 89.44 98 ALA A C 1
ATOM 772 O O . ALA A 1 98 ? -23.172 0.628 36.953 1.00 89.44 98 ALA A O 1
ATOM 773 N N . HIS A 1 99 ? -21.996 2.040 35.648 1.00 90.19 99 HIS A N 1
ATOM 774 C CA . HIS A 1 99 ? -21.816 3.080 36.655 1.00 90.19 99 HIS A CA 1
ATOM 775 C C . HIS A 1 99 ? -23.161 3.699 37.059 1.00 90.19 99 HIS A C 1
ATOM 777 O O . HIS A 1 99 ? -23.482 3.737 38.249 1.00 90.19 99 HIS A O 1
ATOM 783 N N . ASP A 1 100 ? -23.989 4.069 36.082 1.00 91.31 100 ASP A N 1
ATOM 784 C CA . ASP A 1 100 ? -25.318 4.642 36.320 1.00 91.31 100 ASP A CA 1
ATOM 785 C C . ASP A 1 100 ? -26.227 3.673 37.094 1.00 91.31 100 ASP A C 1
ATOM 787 O O . ASP A 1 100 ? -26.922 4.068 38.034 1.00 91.31 100 ASP A O 1
ATOM 791 N N . ALA A 1 101 ? -26.178 2.376 36.769 1.00 90.50 101 ALA A N 1
ATOM 792 C CA . ALA A 1 101 ? -26.935 1.353 37.490 1.00 90.50 101 ALA A CA 1
ATOM 793 C C . ALA A 1 101 ? -26.479 1.198 38.955 1.00 90.50 101 ALA A C 1
ATOM 795 O O . ALA A 1 101 ? -27.307 1.002 39.853 1.00 90.50 101 ALA A O 1
ATOM 796 N N . LEU A 1 102 ? -25.169 1.284 39.217 1.00 92.19 102 LEU A N 1
ATOM 797 C CA . LEU A 1 102 ? -24.625 1.238 40.577 1.00 92.19 102 LEU A CA 1
ATOM 798 C C . LEU A 1 102 ? -25.040 2.464 41.392 1.00 92.19 102 LEU A C 1
ATOM 800 O O . LEU A 1 102 ? -25.401 2.317 42.563 1.00 92.19 102 LEU A O 1
ATOM 804 N N . ASP A 1 103 ? -25.020 3.648 40.792 1.00 94.25 103 ASP A N 1
ATOM 805 C CA . ASP A 1 103 ? -25.397 4.882 41.475 1.00 94.25 103 ASP A CA 1
ATOM 806 C C . ASP A 1 103 ? -26.904 4.961 41.743 1.00 94.25 103 ASP A C 1
ATOM 808 O O . ASP A 1 103 ? -27.302 5.306 42.860 1.00 94.25 103 ASP A O 1
ATOM 812 N N . ALA A 1 104 ? -27.743 4.502 40.809 1.00 93.38 104 ALA A N 1
ATOM 813 C CA . ALA A 1 104 ? -29.179 4.339 41.045 1.00 93.38 104 ALA A CA 1
ATOM 814 C C . ALA A 1 104 ? -29.457 3.391 42.227 1.00 93.38 104 ALA A C 1
ATOM 816 O O . ALA A 1 104 ? -30.265 3.697 43.108 1.00 93.38 104 ALA A O 1
ATOM 817 N N . LYS A 1 105 ? -28.735 2.264 42.309 1.00 92.50 105 LYS A N 1
ATOM 818 C CA . LYS A 1 105 ? -28.857 1.322 43.432 1.00 92.50 105 LYS A CA 1
ATOM 819 C C . LYS A 1 105 ? -28.432 1.945 44.766 1.00 92.50 105 LYS A C 1
ATOM 821 O O . LYS A 1 105 ? -29.094 1.714 45.777 1.00 92.50 105 LYS A O 1
ATOM 826 N N . LYS A 1 106 ? -27.340 2.720 44.795 1.00 93.88 106 LYS A N 1
ATOM 827 C CA . LYS A 1 106 ? -26.894 3.431 46.010 1.00 93.88 106 LYS A CA 1
ATOM 828 C C . LYS A 1 106 ? -27.933 4.452 46.473 1.00 93.88 106 LYS A C 1
ATOM 830 O O . LYS A 1 106 ? -28.219 4.505 47.667 1.00 93.88 106 LYS A O 1
ATOM 835 N N . SER A 1 107 ? -28.499 5.225 45.545 1.00 94.19 107 SER A N 1
ATOM 836 C CA . SER A 1 107 ? -29.540 6.214 45.846 1.00 94.19 107 SER A CA 1
ATOM 837 C C . SER A 1 107 ? -30.785 5.548 46.439 1.00 94.19 107 SER A C 1
ATOM 839 O O . SER A 1 107 ? -31.225 5.953 47.514 1.00 94.19 107 SER A O 1
ATOM 841 N N . TYR A 1 108 ? -31.253 4.450 45.836 1.00 94.50 108 TYR A N 1
ATOM 842 C CA . TYR A 1 108 ? -32.381 3.668 46.352 1.00 94.50 108 TYR A CA 1
ATOM 843 C C . TYR A 1 108 ? -32.139 3.133 47.773 1.00 94.50 108 TYR A C 1
ATOM 845 O O . TYR A 1 108 ? -32.996 3.249 48.647 1.00 94.50 108 TYR A O 1
ATOM 853 N N . LEU A 1 109 ? -30.951 2.576 48.040 1.00 93.94 109 LEU A N 1
ATOM 854 C CA . LEU A 1 109 ? -30.604 2.095 49.383 1.00 93.94 109 LEU A CA 1
ATOM 855 C C . LEU A 1 109 ? -30.529 3.232 50.411 1.00 93.94 109 LEU A C 1
ATOM 857 O O . LEU A 1 109 ? -30.884 3.023 51.571 1.00 93.94 109 LEU A O 1
ATOM 861 N N . SER A 1 110 ? -30.076 4.419 50.002 1.00 94.31 110 SER A N 1
ATOM 862 C CA . SER A 1 110 ? -30.049 5.602 50.866 1.00 94.31 110 SER A CA 1
ATOM 863 C C . SER A 1 110 ? -31.459 6.059 51.246 1.00 94.31 110 SER A C 1
ATOM 865 O O . SER A 1 110 ? -31.701 6.324 52.421 1.00 94.31 110 SER A O 1
ATOM 867 N N . GLU A 1 111 ? -32.384 6.102 50.284 1.00 93.88 111 GLU A N 1
ATOM 868 C CA . GLU A 1 111 ? -33.800 6.424 50.525 1.00 93.88 111 GLU A CA 1
ATOM 869 C C . GLU A 1 111 ? -34.482 5.392 51.430 1.00 93.88 111 GLU A C 1
ATOM 871 O O . GLU A 1 111 ? -35.177 5.737 52.387 1.00 93.88 111 GLU A O 1
ATOM 876 N N . MET A 1 112 ? -34.244 4.103 51.177 1.00 92.44 112 MET A N 1
ATOM 877 C CA . MET A 1 112 ? -34.796 3.042 52.018 1.00 92.44 112 MET A CA 1
ATOM 878 C C . MET A 1 112 ? -34.291 3.166 53.461 1.00 92.44 112 MET A C 1
ATOM 880 O O . MET A 1 112 ? -35.058 3.001 54.410 1.00 92.44 112 MET A O 1
ATOM 884 N N . ARG A 1 113 ? -33.005 3.500 53.634 1.00 91.12 113 ARG A N 1
ATOM 885 C CA . ARG A 1 113 ? -32.409 3.725 54.952 1.00 91.12 113 ARG A CA 1
ATOM 886 C C . ARG A 1 113 ? -33.011 4.942 55.652 1.00 91.12 113 ARG A C 1
ATOM 888 O O . ARG A 1 113 ? -33.228 4.863 56.857 1.00 91.12 113 ARG A O 1
ATOM 895 N N . SER A 1 114 ? -33.285 6.039 54.941 1.00 91.44 114 SER A N 1
ATOM 896 C CA . SER A 1 114 ? -33.914 7.215 55.558 1.00 91.44 1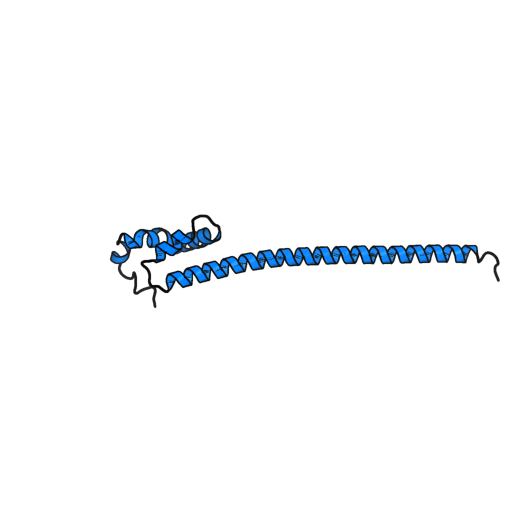14 SER A CA 1
ATOM 897 C C . SER A 1 114 ? -35.331 6.921 56.041 1.00 91.44 114 SER A C 1
ATOM 899 O O . SER A 1 114 ? -35.655 7.301 57.158 1.00 91.44 114 SER A O 1
ATOM 901 N N . ILE A 1 115 ? -36.126 6.168 55.272 1.00 90.56 115 ILE A N 1
ATOM 902 C CA . ILE A 1 115 ? -37.474 5.754 55.697 1.00 90.56 115 ILE A CA 1
ATOM 903 C C . ILE A 1 115 ? -37.400 4.867 56.947 1.00 90.56 115 ILE A C 1
ATOM 905 O O . ILE A 1 115 ? -38.173 5.049 57.881 1.00 90.56 115 ILE A O 1
ATOM 909 N N . PHE A 1 116 ? -36.452 3.926 56.994 1.00 87.31 116 PHE A N 1
ATOM 910 C CA . PHE A 1 116 ? -36.288 3.045 58.155 1.00 87.31 116 PHE A CA 1
ATOM 911 C C . PHE A 1 116 ? -35.926 3.825 59.427 1.00 87.31 116 PHE A C 1
ATOM 913 O O . PHE A 1 116 ? -36.454 3.532 60.490 1.00 87.31 116 PHE A O 1
ATOM 920 N N . ILE A 1 117 ? -35.062 4.840 59.305 1.00 87.31 117 ILE A N 1
ATOM 921 C CA . ILE A 1 117 ? -34.685 5.726 60.419 1.00 87.31 117 ILE A CA 1
ATOM 922 C C . ILE A 1 117 ? -35.863 6.608 60.854 1.00 87.31 117 ILE A C 1
ATOM 924 O O . ILE A 1 117 ? -36.016 6.884 62.038 1.00 87.31 117 ILE A O 1
ATOM 928 N N . GLU A 1 118 ? -36.688 7.068 59.914 1.00 85.19 118 GLU A N 1
ATOM 929 C CA . GLU A 1 118 ? -37.866 7.883 60.222 1.00 85.19 118 GLU A CA 1
ATOM 930 C C . GLU A 1 118 ? -38.969 7.072 60.922 1.00 85.19 118 GLU A C 1
ATOM 932 O O . GLU A 1 118 ? -39.664 7.605 61.783 1.00 85.19 118 GLU A O 1
ATOM 937 N N . LEU A 1 119 ? -39.096 5.782 60.595 1.00 80.94 119 LEU A N 1
ATOM 938 C CA . LEU A 1 119 ? -40.035 4.860 61.241 1.00 80.94 119 LEU A CA 1
ATOM 939 C C . LEU A 1 119 ? -39.555 4.372 62.618 1.00 80.94 119 LEU A C 1
ATOM 941 O O . LEU A 1 119 ? -40.386 4.120 63.4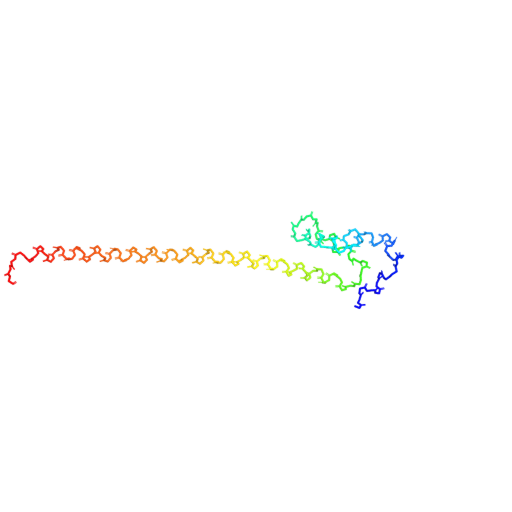86 1.00 80.94 119 LEU A O 1
ATOM 945 N N . ASP A 1 120 ? -38.243 4.282 62.845 1.00 81.69 120 ASP A N 1
ATOM 946 C CA . ASP A 1 120 ? -37.613 3.910 64.126 1.00 81.69 120 ASP A CA 1
ATOM 947 C C . ASP A 1 120 ? -37.620 5.073 65.148 1.00 81.69 120 ASP A C 1
ATOM 949 O O . ASP A 1 120 ? -36.626 5.368 65.814 1.00 81.69 120 ASP A O 1
ATOM 953 N N . GLN A 1 121 ? -38.738 5.803 65.238 1.00 65.56 121 GLN A N 1
ATOM 954 C CA . GLN A 1 121 ? -38.958 6.839 66.258 1.00 65.56 121 GLN A CA 1
ATOM 955 C C . GLN A 1 121 ? -39.599 6.289 67.542 1.00 65.56 121 GLN A C 1
ATOM 957 O O . GLN A 1 121 ? -39.486 6.925 68.591 1.00 65.56 121 GLN A O 1
ATOM 962 N N . ASP A 1 122 ? -40.178 5.087 67.495 1.00 61.62 122 ASP A 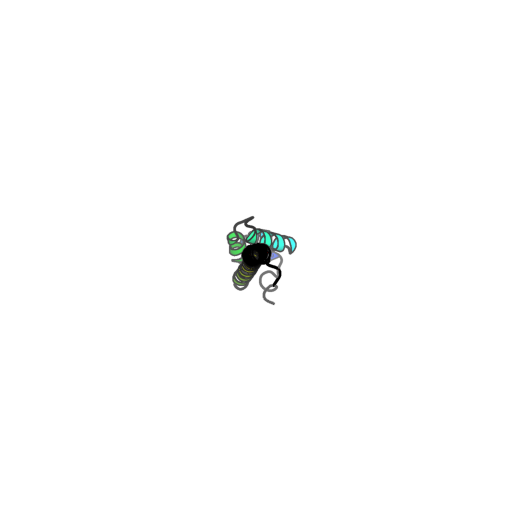N 1
ATOM 963 C CA . ASP A 1 122 ? -40.676 4.364 68.665 1.00 61.62 122 ASP A CA 1
ATOM 964 C C . ASP A 1 122 ? -39.685 3.248 69.013 1.00 61.62 122 ASP A C 1
ATOM 966 O O . ASP A 1 122 ? -39.686 2.185 68.406 1.00 61.62 122 ASP A O 1
ATOM 970 N N . ASN A 1 123 ? -38.805 3.518 69.978 1.00 51.94 123 ASN A N 1
ATOM 971 C CA . ASN A 1 123 ? -37.673 2.676 70.387 1.00 51.94 123 ASN A CA 1
ATOM 972 C C . ASN A 1 123 ? -38.132 1.372 71.102 1.00 51.94 123 ASN A C 1
ATOM 974 O O . ASN A 1 123 ? -37.918 1.205 72.310 1.00 51.94 123 ASN A O 1
ATOM 978 N N . THR A 1 124 ? -38.792 0.470 70.362 1.00 50.00 124 THR A N 1
ATOM 979 C CA . THR A 1 124 ? -39.189 -0.904 70.745 1.00 50.00 124 THR A CA 1
ATOM 980 C C . THR A 1 124 ? -38.990 -1.886 69.603 1.00 50.00 124 THR A C 1
ATOM 982 O O . THR A 1 124 ? -39.370 -1.548 68.464 1.00 50.00 124 THR A O 1
#

Foldseek 3Di:
DQPCPLCVDPVSCVDPLLVLVCQQPVDPVSVVVNLVCCQVVVDPVVSVLSSCVSGPPVVNVVSVVSNVVVVVVVVVVVVVVVVVVVVVVVVVVVVVVVVVVVVVVVVVVVVVVVVVVVVCPPPD

Secondary structure (DSSP, 8-state):
-HHHHHH-SGGGGGSGGGHHHHHHHSSHHHHHHHHHHHHHTSS-HHHHHHHGGGS-TTHHHHHHHHHHHHHHHHHHHHHHHHHHHHHHHHHHHHHHHHHHHHHHHHHHHHHHHHHHHHHTTS--

pLDDT: mean 86.77, std 12.5, range [47.06, 97.25]

Organism: Alexandrium catenella (NCBI:txid2925)

Radius of gyration: 33.94 Å; chains: 1; bounding box: 65×27×98 Å